Protein AF-A0A9D2IMH1-F1 (afdb_monomer)

Foldseek 3Di:
DPPPPPAWAAEPPRHTLDDPVVVVVCVVVVDPDGDHHYPPVDDPLRSLLSSLLVCQVCVVVPRDLVVSLVSCVVPVVDDCVVSVDPSVVSVVVVVVVVPPPPDPDPDDDDDDDDDPVCVVVVVVVQVVQVPDPPGDDDDPVPPD

Structure (mmCIF, N/CA/C/O backbone):
data_AF-A0A9D2IMH1-F1
#
_entry.id   AF-A0A9D2IMH1-F1
#
loop_
_atom_site.group_PDB
_atom_site.id
_atom_site.type_symbol
_atom_site.label_atom_id
_atom_site.label_alt_id
_atom_site.label_comp_id
_atom_site.label_asym_id
_atom_site.label_entity_id
_atom_site.label_seq_id
_atom_site.pdbx_PDB_ins_code
_atom_site.Cartn_x
_atom_site.Cartn_y
_atom_site.Cartn_z
_atom_site.occupancy
_atom_site.B_iso_or_equiv
_atom_site.auth_seq_id
_atom_site.auth_comp_id
_atom_site.auth_asym_id
_atom_site.auth_atom_id
_atom_site.pdbx_PDB_model_num
ATOM 1 N N . MET A 1 1 ? -14.909 3.109 -30.454 1.00 36.84 1 MET A N 1
ATOM 2 C CA . MET A 1 1 ? -14.083 3.439 -29.272 1.00 36.84 1 MET A CA 1
ATOM 3 C C . MET A 1 1 ? -13.258 2.213 -28.914 1.00 36.84 1 MET A C 1
ATOM 5 O O . MET A 1 1 ? -13.814 1.240 -28.425 1.00 36.84 1 MET A O 1
ATOM 9 N N . SER A 1 2 ? -11.964 2.214 -29.240 1.00 39.19 2 SER A N 1
ATOM 10 C CA . SER A 1 2 ? -11.032 1.171 -28.800 1.00 39.19 2 SER A CA 1
ATOM 11 C C . SER A 1 2 ? -10.914 1.270 -27.280 1.00 39.19 2 SER A C 1
ATOM 13 O O . SER A 1 2 ? -10.222 2.156 -26.783 1.00 39.19 2 SER A O 1
ATOM 15 N N . ARG A 1 3 ? -11.614 0.410 -26.530 1.00 42.66 3 ARG A N 1
ATOM 16 C CA . ARG A 1 3 ? -11.255 0.170 -25.128 1.00 42.66 3 ARG A CA 1
ATOM 17 C C . ARG A 1 3 ? -9.816 -0.330 -25.167 1.00 42.66 3 ARG A C 1
ATOM 19 O O . ARG A 1 3 ? -9.568 -1.399 -25.714 1.00 42.66 3 ARG A O 1
ATOM 26 N N . GLY A 1 4 ? -8.870 0.490 -24.713 1.00 44.28 4 GLY A N 1
ATOM 27 C CA . GLY A 1 4 ? -7.466 0.102 -24.675 1.00 44.28 4 GLY A CA 1
ATOM 28 C C . GLY A 1 4 ? -7.355 -1.203 -23.899 1.00 44.28 4 GLY A C 1
ATOM 29 O O . GLY A 1 4 ? -7.703 -1.245 -22.721 1.00 44.28 4 GLY A O 1
ATOM 30 N N . ASN A 1 5 ? -6.941 -2.277 -24.569 1.00 57.53 5 ASN A N 1
ATOM 31 C CA . ASN A 1 5 ? -6.682 -3.557 -23.924 1.00 57.53 5 ASN A CA 1
ATOM 32 C C . ASN A 1 5 ? -5.475 -3.370 -22.999 1.00 57.53 5 ASN A C 1
ATOM 34 O O . ASN A 1 5 ? -4.331 -3.510 -23.434 1.00 57.53 5 ASN A O 1
ATOM 38 N N . LYS A 1 6 ? -5.725 -2.984 -21.742 1.00 66.06 6 LYS A N 1
ATOM 39 C CA . LYS A 1 6 ? -4.693 -2.876 -20.708 1.00 66.06 6 LYS A CA 1
ATOM 40 C C . LYS A 1 6 ? -4.149 -4.290 -20.488 1.00 66.06 6 LYS A C 1
ATOM 42 O O . LYS A 1 6 ? -4.892 -5.168 -20.054 1.00 66.06 6 LYS A O 1
ATOM 47 N N . LYS A 1 7 ? -2.899 -4.522 -20.889 1.00 77.06 7 LYS A N 1
ATOM 48 C CA . LYS A 1 7 ? -2.231 -5.821 -20.744 1.00 77.06 7 LYS A CA 1
ATOM 49 C C . LYS A 1 7 ? -1.712 -5.972 -19.316 1.00 77.06 7 LYS A C 1
ATOM 51 O O . LYS A 1 7 ? -1.347 -4.980 -18.692 1.00 77.06 7 LYS A O 1
ATOM 56 N N . ASP A 1 8 ? -1.696 -7.201 -18.816 1.00 85.19 8 ASP A N 1
ATOM 57 C CA . ASP A 1 8 ? -1.036 -7.541 -17.553 1.00 85.19 8 ASP A CA 1
ATOM 58 C C . ASP A 1 8 ? 0.480 -7.544 -17.735 1.00 85.19 8 ASP A C 1
ATOM 60 O O . ASP A 1 8 ? 0.973 -7.736 -18.852 1.00 85.19 8 ASP A O 1
ATOM 64 N N . ILE A 1 9 ? 1.221 -7.305 -16.655 1.00 84.44 9 ILE A N 1
ATOM 65 C CA . ILE A 1 9 ? 2.678 -7.164 -16.709 1.00 84.44 9 ILE A CA 1
ATOM 66 C C . ILE A 1 9 ? 3.299 -8.100 -15.690 1.00 84.44 9 ILE A C 1
ATOM 68 O O . ILE A 1 9 ? 2.919 -8.104 -14.520 1.00 84.44 9 ILE A O 1
ATOM 72 N N . ALA A 1 10 ? 4.254 -8.901 -16.148 1.00 89.31 10 ALA A N 1
ATOM 73 C CA . ALA A 1 10 ? 4.953 -9.870 -15.326 1.00 89.31 10 ALA A CA 1
ATOM 74 C C . ALA A 1 10 ? 6.467 -9.771 -15.529 1.00 89.31 10 ALA A C 1
ATOM 76 O O . ALA A 1 10 ? 6.946 -9.529 -16.638 1.00 89.31 10 ALA A O 1
ATOM 77 N N . GLY A 1 11 ? 7.206 -9.964 -14.444 1.00 87.25 11 GLY A N 1
ATOM 78 C CA . GLY A 1 11 ? 8.656 -10.068 -14.427 1.00 87.25 11 GLY A CA 1
ATOM 79 C C . GLY A 1 11 ? 9.117 -11.519 -14.381 1.00 87.25 11 GLY A C 1
ATOM 80 O O . GLY A 1 11 ? 8.355 -12.466 -14.630 1.00 87.25 11 GLY A O 1
ATOM 81 N N . GLU A 1 12 ? 10.383 -11.691 -14.023 1.00 87.88 12 GLU A N 1
ATOM 82 C CA . GLU A 1 12 ? 11.035 -12.995 -13.929 1.00 87.88 12 GLU A CA 1
ATOM 83 C C . GLU A 1 12 ? 10.228 -13.954 -13.027 1.00 87.88 12 GLU A C 1
ATOM 85 O O . GLU A 1 12 ? 9.560 -13.532 -12.082 1.00 87.88 12 GLU A O 1
ATOM 90 N N . ASN A 1 13 ? 10.246 -15.259 -13.325 1.00 85.50 13 ASN A N 1
ATOM 91 C CA . ASN A 1 13 ? 9.531 -16.293 -12.557 1.00 85.50 13 ASN A CA 1
ATOM 92 C C . ASN A 1 13 ? 8.009 -16.072 -12.420 1.00 85.50 13 ASN A C 1
ATOM 94 O O . ASN A 1 13 ? 7.399 -16.535 -11.459 1.00 85.50 13 ASN A O 1
ATOM 98 N N . ASN A 1 14 ? 7.384 -15.392 -13.388 1.00 85.00 14 ASN A N 1
ATOM 99 C CA . ASN A 1 14 ? 5.949 -15.067 -13.386 1.00 85.00 14 ASN A CA 1
ATOM 100 C C . ASN A 1 14 ? 5.495 -14.192 -12.208 1.00 85.00 14 ASN A C 1
ATOM 102 O O . ASN A 1 14 ? 4.314 -14.198 -11.860 1.00 85.00 14 ASN A O 1
ATOM 106 N N . ILE A 1 15 ? 6.404 -13.406 -11.626 1.00 86.38 15 ILE A N 1
ATOM 107 C CA . ILE A 1 15 ? 6.029 -12.396 -10.637 1.00 86.38 15 ILE A CA 1
ATOM 108 C C . ILE A 1 15 ? 5.145 -11.357 -11.328 1.00 86.38 15 ILE A C 1
ATOM 110 O O . ILE A 1 15 ? 5.554 -10.736 -12.307 1.00 86.38 15 ILE A O 1
ATOM 114 N N . VAL A 1 16 ? 3.923 -11.176 -10.832 1.00 88.25 16 VAL A N 1
ATOM 115 C CA . VAL A 1 16 ? 2.994 -10.169 -11.353 1.00 88.25 16 VAL A CA 1
ATOM 116 C C . VAL A 1 16 ? 3.451 -8.795 -10.878 1.00 88.25 16 VAL A C 1
ATOM 118 O O . VAL A 1 16 ? 3.510 -8.544 -9.678 1.00 88.25 16 VAL A O 1
ATOM 121 N N . LEU A 1 17 ? 3.755 -7.911 -11.825 1.00 88.44 17 LEU A N 1
ATOM 122 C CA . LEU A 1 17 ? 4.137 -6.523 -11.561 1.00 88.44 17 LEU A CA 1
ATOM 123 C C . LEU A 1 17 ? 2.913 -5.601 -11.645 1.00 88.44 17 LEU A C 1
ATOM 125 O O . LEU A 1 17 ? 2.769 -4.684 -10.847 1.00 88.44 17 LEU A O 1
ATOM 129 N N . GLU A 1 18 ? 1.983 -5.885 -12.564 1.00 88.31 18 GLU A N 1
ATOM 130 C CA . GLU A 1 18 ? 0.698 -5.190 -12.671 1.00 88.31 18 GLU A CA 1
ATOM 131 C C . GLU A 1 18 ? -0.425 -6.126 -13.108 1.00 88.31 18 GLU A C 1
ATOM 133 O O . GLU A 1 18 ? -0.223 -7.051 -13.895 1.00 88.31 18 GLU A O 1
ATOM 138 N N . GLY A 1 19 ? -1.649 -5.801 -12.681 1.00 85.62 19 GLY A N 1
ATOM 139 C CA . GLY A 1 19 ? -2.850 -6.477 -13.169 1.00 85.62 19 GLY A CA 1
ATOM 140 C C . GLY A 1 19 ? -3.367 -7.603 -12.280 1.00 85.62 19 GLY A C 1
ATOM 141 O O . GLY A 1 19 ? -4.206 -8.374 -12.733 1.00 85.62 19 GLY A O 1
ATOM 142 N N . ASN A 1 20 ? -2.952 -7.661 -11.007 1.00 85.56 20 ASN A N 1
ATOM 143 C CA . ASN A 1 20 ? -3.429 -8.656 -10.035 1.00 85.56 20 ASN A CA 1
ATOM 144 C C . ASN A 1 20 ? -4.959 -8.843 -10.070 1.00 85.56 20 ASN A C 1
ATOM 146 O O . ASN A 1 20 ? -5.432 -9.967 -10.181 1.00 85.56 20 ASN A O 1
ATOM 150 N N . GLY A 1 21 ? -5.744 -7.759 -10.102 1.00 85.38 21 GLY A N 1
ATOM 151 C CA . GLY A 1 21 ? -7.208 -7.859 -10.187 1.00 85.38 21 GLY A CA 1
ATOM 152 C C . GLY A 1 21 ? -7.733 -8.531 -11.467 1.00 85.38 21 GLY A C 1
ATOM 153 O O . GLY A 1 21 ? -8.708 -9.277 -11.413 1.00 85.38 21 GLY A O 1
ATOM 154 N N . ARG A 1 22 ? -7.081 -8.320 -12.621 1.00 88.44 22 ARG A N 1
ATOM 155 C CA . ARG A 1 22 ? -7.454 -8.991 -13.880 1.00 88.44 22 ARG A CA 1
ATOM 156 C C . ARG A 1 22 ? -7.050 -10.459 -13.870 1.00 88.44 22 ARG A C 1
ATOM 158 O O . ARG A 1 22 ? -7.813 -11.289 -14.353 1.00 88.44 22 ARG A O 1
ATOM 165 N N . ILE A 1 23 ? -5.904 -10.781 -13.275 1.00 88.31 23 ILE A N 1
ATOM 166 C CA . ILE A 1 23 ? -5.445 -12.162 -13.108 1.00 88.31 23 ILE A CA 1
ATOM 167 C C . ILE A 1 23 ? -6.394 -12.939 -12.191 1.00 88.31 23 ILE A C 1
ATOM 169 O O . ILE A 1 23 ? -6.804 -14.038 -12.551 1.00 88.31 23 ILE A O 1
ATOM 173 N N . GLU A 1 24 ? -6.809 -12.371 -11.057 1.00 88.81 24 GLU A N 1
ATOM 174 C CA . GLU A 1 24 ? -7.772 -13.021 -10.156 1.00 88.81 24 GLU A CA 1
ATOM 175 C C . GLU A 1 24 ? -9.155 -13.199 -10.804 1.00 88.81 24 GLU A C 1
ATOM 177 O O . GLU A 1 24 ? -9.787 -14.251 -10.665 1.00 88.81 24 GLU A O 1
ATOM 182 N N . ALA A 1 25 ? -9.607 -12.222 -11.596 1.00 88.56 25 ALA A N 1
ATOM 183 C CA . ALA A 1 25 ? -10.828 -12.365 -12.385 1.00 88.56 25 ALA A CA 1
ATOM 184 C C . ALA A 1 25 ? -10.702 -13.478 -13.443 1.00 88.56 25 ALA A C 1
ATOM 186 O O . ALA A 1 25 ? -11.602 -14.304 -13.581 1.00 88.56 25 ALA A O 1
ATOM 187 N N . ALA A 1 26 ? -9.575 -13.546 -14.158 1.00 89.25 26 ALA A N 1
ATOM 188 C CA . ALA A 1 26 ? -9.313 -14.587 -15.149 1.00 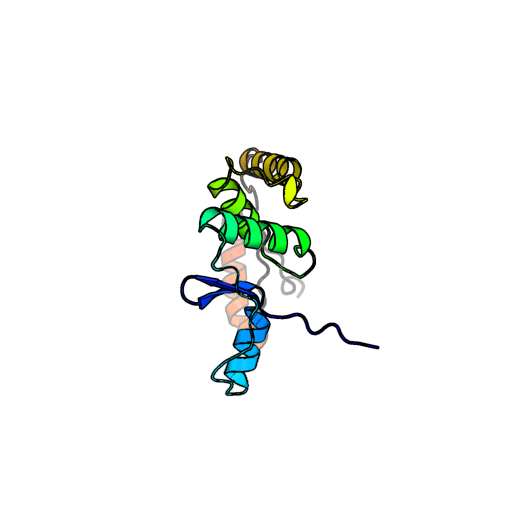89.25 26 ALA A CA 1
ATOM 189 C C . ALA A 1 26 ? -9.263 -15.985 -14.508 1.00 89.25 26 ALA A C 1
ATOM 191 O O . ALA A 1 26 ? -9.879 -16.916 -15.028 1.00 89.25 26 ALA A O 1
ATOM 192 N N . LYS A 1 27 ? -8.618 -16.123 -13.340 1.00 89.38 27 LYS A N 1
ATOM 193 C CA . LYS A 1 27 ? -8.632 -17.361 -12.544 1.00 89.38 27 LYS A CA 1
ATOM 194 C C . LYS A 1 27 ? -10.056 -17.778 -12.180 1.00 89.38 27 LYS A C 1
ATOM 196 O O . LYS A 1 27 ? -10.418 -18.935 -12.370 1.00 89.38 27 LYS A O 1
ATOM 201 N N . SER A 1 28 ? -10.881 -16.832 -11.728 1.00 92.44 28 SER A N 1
ATOM 202 C CA . SER A 1 28 ? -12.289 -17.083 -11.378 1.00 92.44 28 SER A CA 1
ATOM 203 C C . SER A 1 28 ? -13.133 -17.537 -12.578 1.00 92.44 28 SER A C 1
ATOM 205 O O . SER A 1 28 ? -14.125 -18.240 -12.410 1.00 92.44 28 SER A O 1
ATOM 207 N N . LEU A 1 29 ? -12.724 -17.169 -13.794 1.00 93.12 29 LEU A N 1
ATOM 208 C CA . LEU A 1 29 ? -13.340 -17.586 -15.056 1.00 93.12 29 LEU A CA 1
ATOM 209 C C . LEU A 1 29 ? -12.740 -18.883 -15.636 1.00 93.12 29 LEU A C 1
ATOM 211 O O . LEU A 1 29 ? -13.116 -19.285 -16.735 1.00 93.12 29 LEU A O 1
ATOM 215 N N . GLY A 1 30 ? -11.817 -19.543 -14.927 1.00 93.06 30 GLY A N 1
ATOM 216 C CA . GLY A 1 30 ? -11.208 -20.808 -15.352 1.00 93.06 30 GLY A CA 1
ATOM 217 C C . GLY A 1 30 ? -10.086 -20.669 -16.385 1.00 93.06 30 GLY A C 1
ATOM 218 O O . GLY A 1 30 ? -9.731 -21.649 -17.041 1.00 93.06 30 GLY A O 1
ATOM 219 N N . PHE A 1 31 ? -9.515 -19.473 -16.558 1.00 90.56 31 PHE A N 1
ATOM 220 C CA . PHE A 1 31 ? -8.339 -19.304 -17.408 1.00 90.56 31 PHE A CA 1
ATOM 221 C C . PHE A 1 31 ? -7.094 -19.878 -16.724 1.00 90.56 31 PHE A C 1
ATOM 223 O O . PHE A 1 31 ? -6.735 -19.478 -15.619 1.00 90.56 31 PHE A O 1
ATOM 230 N N . ASN A 1 32 ? -6.390 -20.766 -17.430 1.00 87.00 32 ASN A N 1
ATOM 231 C CA . ASN A 1 32 ? -5.129 -21.360 -16.964 1.00 87.00 32 ASN A CA 1
ATOM 232 C C . ASN A 1 32 ? -3.889 -20.541 -17.363 1.00 87.00 32 ASN A C 1
ATOM 234 O O . ASN A 1 32 ? -2.800 -20.775 -16.847 1.00 87.00 32 ASN A O 1
ATOM 238 N N . ALA A 1 33 ? -4.039 -19.604 -18.303 1.00 86.94 33 ALA A N 1
ATOM 239 C CA . ALA A 1 33 ? -2.978 -18.717 -18.765 1.00 86.94 33 ALA A CA 1
ATOM 240 C C . ALA A 1 33 ? -3.573 -17.403 -19.288 1.00 86.94 33 ALA A C 1
ATOM 242 O O . ALA A 1 33 ? -4.677 -17.388 -19.834 1.00 86.94 33 ALA A O 1
ATOM 243 N N . MET A 1 34 ? -2.816 -16.314 -19.150 1.00 84.31 34 MET A N 1
ATOM 244 C CA . MET A 1 34 ? -3.179 -14.979 -19.626 1.00 84.31 34 MET A CA 1
ATOM 245 C C . MET A 1 34 ? -2.002 -14.352 -20.382 1.00 84.31 34 MET A C 1
ATOM 247 O O . MET A 1 34 ? -0.847 -14.574 -20.010 1.00 84.31 34 MET A O 1
ATOM 251 N N . PRO A 1 35 ? -2.261 -13.575 -21.446 1.00 87.19 35 PRO A N 1
ATOM 252 C CA . PRO A 1 35 ? -1.208 -12.862 -22.151 1.00 87.19 35 PRO A CA 1
ATOM 253 C C . PRO A 1 35 ? -0.691 -11.691 -21.304 1.00 87.19 35 PRO A C 1
ATOM 255 O O . PRO A 1 35 ? -1.426 -10.739 -21.037 1.00 87.19 35 PRO A O 1
ATOM 258 N N . CYS A 1 36 ? 0.596 -11.729 -20.958 1.00 89.00 36 CYS A N 1
ATOM 259 C CA . CYS A 1 36 ? 1.276 -10.670 -20.210 1.00 89.00 36 CYS A CA 1
ATOM 260 C C . CYS A 1 36 ? 2.414 -10.046 -21.031 1.00 89.00 36 CYS A C 1
ATOM 262 O O . CYS A 1 36 ? 3.066 -10.721 -21.829 1.00 89.00 36 CYS A O 1
ATOM 264 N N . ILE A 1 37 ? 2.691 -8.761 -20.805 1.00 91.44 37 ILE A N 1
ATOM 265 C CA . ILE A 1 37 ? 3.959 -8.134 -21.192 1.00 91.44 37 ILE A CA 1
ATOM 266 C C . ILE A 1 37 ? 5.034 -8.610 -20.209 1.00 91.44 37 ILE A C 1
ATOM 268 O O . ILE A 1 37 ? 4.811 -8.613 -18.998 1.00 91.44 37 ILE A O 1
ATOM 272 N N . ARG A 1 38 ? 6.191 -9.020 -20.736 1.00 92.50 38 ARG A N 1
ATOM 273 C CA . ARG A 1 38 ? 7.315 -9.541 -19.952 1.00 92.50 38 ARG A CA 1
ATOM 274 C C . ARG A 1 38 ? 8.382 -8.469 -19.764 1.00 92.50 38 ARG A C 1
ATOM 276 O O . ARG A 1 38 ? 8.887 -7.942 -20.753 1.00 92.50 38 ARG A O 1
ATOM 283 N N . LEU A 1 39 ? 8.742 -8.186 -18.514 1.00 91.56 39 LEU A N 1
ATOM 284 C CA . LEU A 1 39 ? 9.828 -7.269 -18.138 1.00 91.56 39 LEU A CA 1
ATOM 285 C C . LEU A 1 39 ? 11.042 -8.024 -17.568 1.00 91.56 39 LEU A C 1
ATOM 287 O O . LEU A 1 39 ? 11.712 -7.564 -16.647 1.00 91.56 39 LEU A O 1
ATOM 291 N N . ASP A 1 40 ? 11.330 -9.197 -18.131 1.00 90.31 40 ASP A N 1
ATOM 292 C CA . ASP A 1 40 ? 12.387 -10.112 -17.664 1.00 90.31 40 ASP A CA 1
ATOM 293 C C . ASP A 1 40 ? 13.804 -9.548 -17.834 1.00 90.31 40 ASP A C 1
ATOM 295 O O . ASP A 1 40 ? 14.748 -10.027 -17.218 1.00 90.31 40 ASP A O 1
ATOM 299 N N . PHE A 1 41 ? 13.951 -8.518 -18.667 1.00 90.75 41 PHE A N 1
ATOM 300 C CA . PHE A 1 41 ? 15.210 -7.813 -18.896 1.00 90.75 41 PHE A CA 1
ATOM 301 C C . PHE A 1 41 ? 15.536 -6.780 -17.807 1.00 90.75 41 PHE A C 1
ATOM 303 O O . PHE A 1 41 ? 16.642 -6.242 -17.799 1.00 90.75 41 PHE A O 1
ATOM 310 N N . LEU A 1 42 ? 14.582 -6.466 -16.924 1.00 91.19 42 LEU A N 1
ATOM 311 C CA . LEU A 1 42 ? 14.796 -5.560 -15.801 1.00 91.19 42 LEU A CA 1
ATOM 312 C C . LEU A 1 42 ? 15.402 -6.314 -14.615 1.00 91.19 42 LEU A C 1
ATOM 314 O O . LEU A 1 42 ? 14.982 -7.431 -14.305 1.00 91.19 42 LEU A O 1
ATOM 318 N N . SER A 1 43 ? 16.336 -5.670 -13.910 1.00 91.38 43 SER A N 1
ATOM 319 C CA . SER A 1 43 ? 16.819 -6.165 -12.618 1.00 91.38 43 SER A CA 1
ATOM 320 C C . SER A 1 43 ? 15.679 -6.225 -11.595 1.00 91.38 43 SER A C 1
ATOM 322 O O . SER A 1 43 ? 14.628 -5.599 -11.760 1.00 91.38 43 SER A O 1
ATOM 324 N N . LYS A 1 44 ? 15.891 -6.944 -10.489 1.00 87.81 44 LYS A N 1
ATOM 325 C CA . LYS A 1 44 ? 14.906 -7.011 -9.399 1.00 87.81 44 LYS A CA 1
ATOM 326 C C . LYS A 1 44 ? 14.596 -5.626 -8.832 1.00 87.81 44 LYS A C 1
ATOM 328 O O . LYS A 1 44 ? 13.433 -5.319 -8.584 1.00 87.81 44 LYS A O 1
ATOM 333 N N . GLU A 1 45 ? 15.615 -4.786 -8.664 1.00 89.38 45 GLU A N 1
ATOM 334 C CA . GLU A 1 45 ? 15.453 -3.400 -8.218 1.00 89.38 45 GLU A CA 1
ATOM 335 C C . GLU A 1 45 ? 14.629 -2.589 -9.224 1.00 89.38 45 GLU A C 1
ATOM 337 O O . GLU A 1 45 ? 13.712 -1.878 -8.829 1.00 89.38 45 GLU A O 1
ATOM 342 N N . GLN A 1 46 ? 14.883 -2.750 -10.525 1.00 90.00 46 GLN A N 1
ATOM 343 C CA . GLN A 1 46 ? 14.142 -2.050 -11.577 1.00 90.00 46 GLN A CA 1
ATOM 344 C C . GLN A 1 46 ? 12.679 -2.512 -11.682 1.00 90.00 46 GLN A C 1
ATOM 346 O O . GLN A 1 46 ? 11.792 -1.686 -11.885 1.00 90.00 46 GLN A O 1
ATOM 351 N N . GLN A 1 47 ? 12.397 -3.808 -11.503 1.00 89.88 47 GLN A N 1
ATOM 352 C CA . GLN A 1 47 ? 11.022 -4.326 -11.446 1.00 89.88 47 GLN A CA 1
ATOM 353 C C . GLN A 1 47 ? 10.263 -3.782 -10.229 1.00 89.88 47 GLN A C 1
ATOM 355 O O . GLN A 1 47 ? 9.093 -3.425 -10.345 1.00 89.88 47 GLN A O 1
ATOM 360 N N . ARG A 1 48 ? 10.925 -3.669 -9.070 1.00 89.00 48 ARG A N 1
ATOM 361 C CA . ARG A 1 48 ? 10.336 -3.027 -7.884 1.00 89.00 48 ARG A CA 1
ATOM 362 C C . ARG A 1 48 ? 10.088 -1.539 -8.112 1.00 89.00 48 ARG A C 1
ATOM 364 O O . ARG A 1 48 ? 8.996 -1.060 -7.828 1.00 89.00 48 ARG A O 1
ATOM 371 N N . ALA A 1 49 ? 11.052 -0.825 -8.689 1.00 88.88 49 ALA A N 1
ATOM 372 C CA . ALA A 1 49 ? 10.889 0.589 -9.008 1.00 88.88 49 ALA A CA 1
ATOM 373 C C . ALA A 1 49 ? 9.721 0.831 -9.981 1.00 88.88 49 ALA A C 1
ATOM 375 O O . ALA A 1 49 ? 8.958 1.782 -9.822 1.00 88.88 49 ALA A O 1
ATOM 376 N N . TYR A 1 50 ? 9.539 -0.071 -10.946 1.00 90.00 50 TYR A N 1
ATOM 377 C CA . TYR A 1 50 ? 8.401 -0.064 -11.857 1.00 90.00 50 TYR A CA 1
ATOM 378 C C . TYR A 1 50 ? 7.057 -0.199 -11.121 1.00 90.00 50 TYR A C 1
ATOM 380 O O . TYR A 1 50 ? 6.154 0.605 -11.354 1.00 90.00 50 TYR A O 1
ATOM 388 N N . ILE A 1 51 ? 6.937 -1.165 -10.199 1.00 87.81 51 ILE A N 1
ATOM 389 C CA . ILE A 1 51 ? 5.729 -1.356 -9.374 1.00 87.81 51 ILE A CA 1
ATOM 390 C C . ILE A 1 51 ? 5.414 -0.082 -8.586 1.00 87.81 51 ILE A C 1
ATOM 392 O O . ILE A 1 51 ? 4.284 0.406 -8.622 1.00 87.81 51 ILE A O 1
ATOM 396 N N . ILE A 1 52 ? 6.419 0.481 -7.914 1.00 86.44 52 ILE A N 1
ATOM 397 C CA . ILE A 1 52 ? 6.284 1.704 -7.117 1.00 86.44 52 ILE A CA 1
ATOM 398 C C . ILE A 1 52 ? 5.800 2.864 -7.986 1.00 86.44 52 ILE A C 1
ATOM 400 O O . ILE A 1 52 ? 4.848 3.548 -7.616 1.00 86.44 52 ILE A O 1
ATOM 404 N N . ALA A 1 53 ? 6.410 3.069 -9.155 1.00 86.06 53 ALA A N 1
ATOM 405 C CA . ALA A 1 53 ? 6.020 4.143 -10.059 1.00 86.06 53 ALA A CA 1
ATOM 406 C C . ALA A 1 53 ? 4.585 3.976 -10.566 1.00 86.06 53 ALA A C 1
ATOM 408 O O . ALA A 1 53 ? 3.799 4.923 -10.527 1.00 86.06 53 ALA A O 1
ATOM 409 N N . HIS A 1 54 ? 4.205 2.763 -10.971 1.00 83.25 54 HIS A N 1
ATOM 410 C CA . HIS A 1 54 ? 2.836 2.485 -11.384 1.00 83.25 54 HIS A CA 1
ATOM 411 C C . HIS A 1 54 ? 1.833 2.720 -10.244 1.00 83.25 54 HIS A C 1
ATOM 413 O O . HIS A 1 54 ? 0.775 3.312 -10.467 1.00 83.25 54 HIS A O 1
ATOM 419 N N . ASN A 1 55 ? 2.148 2.287 -9.022 1.00 83.56 55 ASN A N 1
ATOM 420 C CA . ASN A 1 55 ? 1.277 2.475 -7.862 1.00 83.56 55 ASN A CA 1
ATOM 421 C C . ASN A 1 55 ? 1.147 3.957 -7.492 1.00 83.56 55 ASN A C 1
ATOM 423 O O . ASN A 1 55 ? 0.028 4.428 -7.297 1.00 83.56 55 ASN A O 1
ATOM 427 N N . ALA A 1 56 ? 2.254 4.705 -7.480 1.00 81.31 56 ALA A N 1
ATOM 428 C CA . ALA A 1 56 ? 2.265 6.144 -7.223 1.00 81.31 56 ALA A CA 1
ATOM 429 C C . ALA A 1 56 ? 1.388 6.918 -8.221 1.00 81.31 56 ALA A C 1
ATOM 431 O O . ALA A 1 56 ? 0.634 7.806 -7.827 1.00 81.31 56 ALA A O 1
ATOM 432 N N . LEU A 1 57 ? 1.428 6.545 -9.503 1.00 80.38 57 LEU A N 1
ATOM 433 C CA . LEU A 1 57 ? 0.606 7.161 -10.550 1.00 80.38 57 LEU A CA 1
ATOM 434 C C . LEU A 1 57 ? -0.883 6.778 -10.471 1.00 80.38 57 LEU A C 1
ATOM 436 O O . LEU A 1 57 ? -1.712 7.461 -11.066 1.00 80.38 57 LEU A O 1
ATOM 440 N N . ASN A 1 58 ? -1.240 5.712 -9.747 1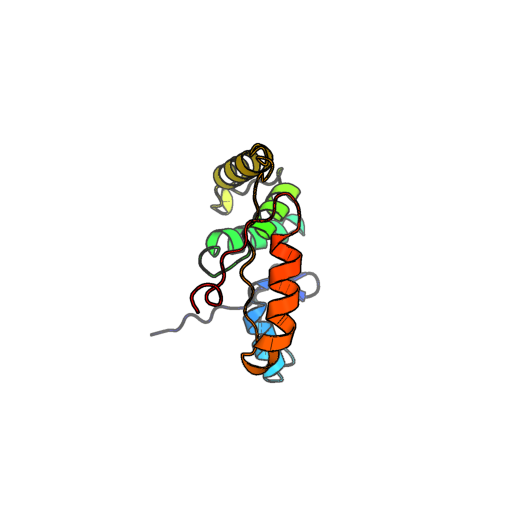.00 77.31 58 ASN A N 1
ATOM 441 C CA . ASN A 1 58 ? -2.616 5.218 -9.620 1.00 77.31 58 ASN A CA 1
ATOM 442 C C . ASN A 1 58 ? -3.175 5.306 -8.188 1.00 77.31 58 ASN A C 1
ATOM 444 O O . ASN A 1 58 ? -4.189 4.665 -7.898 1.00 77.31 58 ASN A O 1
ATOM 448 N N . LEU A 1 59 ? -2.570 6.092 -7.291 1.00 68.00 59 LEU A N 1
ATOM 449 C CA . LEU A 1 59 ? -3.015 6.226 -5.893 1.00 68.00 59 LEU A CA 1
ATOM 450 C C . LEU A 1 59 ? -4.505 6.583 -5.755 1.00 68.00 59 LEU A C 1
ATOM 452 O O . LEU A 1 59 ? -5.182 6.083 -4.859 1.00 68.00 59 LEU A O 1
ATOM 456 N N . GLU A 1 60 ? -5.050 7.363 -6.691 1.00 61.00 60 GLU A N 1
ATOM 457 C CA . GLU A 1 60 ? -6.469 7.753 -6.726 1.00 61.00 60 GLU A CA 1
ATOM 458 C C . GLU A 1 60 ? -7.439 6.572 -6.943 1.00 61.00 60 GLU A C 1
ATOM 460 O O . GLU A 1 60 ? -8.644 6.715 -6.755 1.00 61.00 60 GLU A O 1
ATOM 465 N N . THR A 1 61 ? -6.937 5.386 -7.307 1.00 62.12 61 THR A N 1
ATOM 466 C CA . THR A 1 61 ? -7.746 4.177 -7.555 1.00 62.12 61 THR A CA 1
ATOM 467 C C . THR A 1 61 ? -7.882 3.251 -6.339 1.00 62.12 61 THR A C 1
ATOM 469 O O . THR A 1 61 ? -8.358 2.125 -6.475 1.00 62.12 61 THR A O 1
ATOM 472 N N . GLY A 1 62 ? -7.503 3.723 -5.144 1.00 58.78 62 GLY A N 1
ATOM 473 C CA . GLY A 1 62 ? -7.638 2.975 -3.888 1.00 58.78 62 GLY A CA 1
ATOM 474 C C . GLY A 1 62 ? -6.420 2.123 -3.518 1.00 58.78 62 GLY A C 1
ATOM 475 O O . GLY A 1 62 ? -6.538 1.224 -2.688 1.00 58.78 62 GLY A O 1
ATOM 476 N N . PHE A 1 63 ? -5.255 2.387 -4.120 1.00 66.56 63 PHE A N 1
ATOM 477 C CA . PHE A 1 63 ? -3.997 1.773 -3.689 1.00 66.56 63 PHE A CA 1
ATOM 478 C C . PHE A 1 63 ? -3.591 2.266 -2.295 1.00 66.56 63 PHE A C 1
ATOM 480 O O . PHE A 1 63 ? -3.778 3.435 -1.954 1.00 66.56 63 PHE A O 1
ATOM 487 N N . ASN A 1 64 ? -3.020 1.367 -1.490 1.00 74.62 64 ASN A N 1
ATOM 488 C CA . ASN A 1 64 ? -2.617 1.676 -0.124 1.00 74.62 64 ASN A CA 1
ATOM 489 C C . ASN A 1 64 ? -1.365 2.561 -0.112 1.00 74.62 64 ASN A C 1
ATOM 491 O O . ASN A 1 64 ? -0.248 2.100 -0.349 1.00 74.62 64 ASN A O 1
ATOM 495 N N . GLU A 1 65 ? -1.564 3.835 0.207 1.00 76.81 65 GLU A N 1
ATOM 496 C CA . GLU A 1 65 ? -0.491 4.819 0.312 1.00 76.81 65 GLU A CA 1
ATOM 497 C C . GLU A 1 65 ? 0.579 4.415 1.344 1.00 76.81 65 GLU A C 1
ATOM 499 O O . GLU A 1 65 ? 1.759 4.683 1.135 1.00 76.81 65 GLU A O 1
ATOM 504 N N . ILE A 1 66 ? 0.205 3.700 2.413 1.00 76.19 66 ILE A N 1
ATOM 505 C CA . ILE A 1 66 ? 1.149 3.232 3.441 1.00 76.19 66 ILE A CA 1
ATOM 506 C C . ILE A 1 66 ? 2.119 2.196 2.860 1.00 76.19 66 ILE A C 1
ATOM 508 O O . ILE A 1 66 ? 3.321 2.261 3.121 1.00 76.19 66 ILE A O 1
ATOM 512 N N . ASP A 1 67 ? 1.615 1.254 2.059 1.00 80.62 67 ASP A N 1
ATOM 513 C CA . ASP A 1 67 ? 2.455 0.228 1.435 1.00 80.62 67 ASP A CA 1
ATOM 514 C C . ASP A 1 67 ? 3.419 0.854 0.417 1.00 80.62 67 ASP A C 1
ATOM 516 O O . ASP A 1 67 ? 4.602 0.515 0.414 1.00 80.62 67 ASP A O 1
ATOM 520 N N . LEU A 1 68 ? 2.952 1.835 -0.366 1.00 83.50 68 LEU A N 1
ATOM 521 C CA . LEU A 1 68 ? 3.802 2.598 -1.284 1.00 83.50 68 LEU A CA 1
ATOM 522 C C . LEU A 1 68 ? 4.929 3.333 -0.545 1.00 83.50 68 LEU A C 1
ATOM 524 O O . LEU A 1 68 ? 6.082 3.289 -0.971 1.00 83.50 68 LEU A O 1
ATOM 528 N N . MET A 1 69 ? 4.608 4.005 0.564 1.00 82.81 69 MET A N 1
ATOM 529 C CA . MET A 1 69 ? 5.599 4.737 1.357 1.00 82.81 69 MET A CA 1
ATOM 530 C C . MET A 1 69 ? 6.660 3.799 1.947 1.00 82.81 69 MET A C 1
ATOM 532 O O . MET A 1 69 ? 7.839 4.151 1.954 1.00 82.81 69 MET A O 1
ATOM 536 N N . ARG A 1 70 ? 6.271 2.593 2.386 1.00 83.25 70 ARG A N 1
ATOM 537 C CA . ARG A 1 70 ? 7.217 1.567 2.853 1.00 83.25 70 ARG A CA 1
ATOM 538 C C . ARG A 1 70 ? 8.155 1.116 1.733 1.00 83.25 70 ARG A C 1
ATOM 540 O O . ARG A 1 70 ? 9.363 1.066 1.939 1.00 83.25 70 ARG A O 1
ATOM 547 N N . GLU A 1 71 ? 7.623 0.816 0.552 1.00 86.00 71 GLU A N 1
ATOM 548 C CA . GLU A 1 71 ? 8.442 0.383 -0.587 1.00 86.00 71 GLU A CA 1
ATOM 549 C C . GLU A 1 71 ? 9.406 1.484 -1.064 1.00 86.00 71 GLU A C 1
ATOM 551 O O . GLU A 1 71 ? 10.569 1.204 -1.358 1.00 86.00 71 GLU A O 1
ATOM 556 N N . LEU A 1 72 ? 8.965 2.748 -1.064 1.00 87.12 72 LEU A N 1
ATOM 557 C CA . LEU A 1 72 ? 9.830 3.904 -1.322 1.00 87.12 72 LEU A CA 1
ATOM 558 C C . LEU A 1 72 ? 10.953 4.032 -0.284 1.00 87.12 72 LEU A C 1
ATOM 560 O O . LEU A 1 72 ? 12.077 4.380 -0.640 1.00 87.12 72 LEU A O 1
ATOM 564 N N . GLN A 1 73 ? 10.673 3.731 0.988 1.00 85.38 73 GLN A N 1
ATOM 565 C CA . GLN A 1 73 ? 11.679 3.735 2.050 1.00 85.38 73 GLN A CA 1
ATOM 566 C C . GLN A 1 73 ? 12.742 2.639 1.844 1.00 85.38 73 GLN A C 1
ATOM 568 O O . GLN A 1 73 ? 13.926 2.873 2.083 1.00 85.38 73 GLN A O 1
ATOM 573 N N . GLU A 1 74 ? 12.350 1.456 1.368 1.00 86.44 74 GLU A N 1
ATOM 574 C CA . GLU A 1 74 ? 13.288 0.366 1.063 1.00 86.44 74 GLU A CA 1
ATOM 575 C C . GLU A 1 74 ? 14.191 0.672 -0.145 1.00 86.44 74 GLU A C 1
ATOM 577 O O . GLU A 1 74 ? 15.309 0.160 -0.222 1.00 86.44 74 GLU A O 1
ATOM 582 N N . LEU A 1 75 ? 13.731 1.518 -1.074 1.00 88.06 75 LEU A N 1
ATOM 583 C CA . LEU A 1 75 ? 14.458 1.919 -2.284 1.00 88.06 75 LEU A CA 1
ATOM 584 C C . LEU A 1 75 ? 14.879 3.398 -2.281 1.00 88.06 75 LEU A C 1
ATOM 586 O O . LEU A 1 75 ? 14.957 4.025 -3.334 1.00 88.06 75 LEU A O 1
ATOM 590 N N . GLN A 1 76 ? 15.220 3.951 -1.114 1.00 84.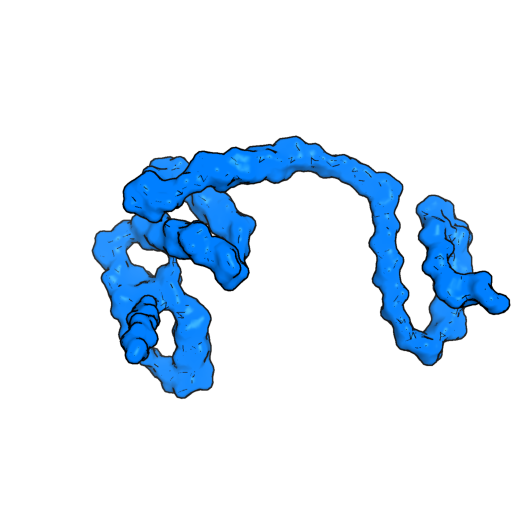06 76 GLN A N 1
ATOM 591 C CA . GLN A 1 76 ? 15.627 5.360 -0.967 1.00 84.06 76 GLN A CA 1
ATOM 592 C C . GLN A 1 76 ? 16.819 5.788 -1.832 1.00 84.06 76 GLN A C 1
ATOM 594 O O . GLN A 1 76 ? 16.936 6.961 -2.172 1.00 84.06 76 GLN A O 1
ATOM 599 N N . SER A 1 77 ? 17.720 4.863 -2.171 1.00 85.75 77 SER A N 1
ATOM 600 C CA . SER A 1 77 ? 18.895 5.145 -3.004 1.00 85.75 77 SER A CA 1
ATOM 601 C C . SER A 1 77 ? 18.616 5.088 -4.509 1.00 85.75 77 SER A C 1
ATOM 603 O O . SER A 1 77 ? 19.506 5.408 -5.298 1.00 85.75 77 SER A O 1
ATOM 605 N N . TYR A 1 78 ? 17.419 4.658 -4.921 1.00 88.19 78 TYR A N 1
ATOM 606 C CA . TYR A 1 78 ? 17.047 4.556 -6.326 1.00 88.19 78 TYR A CA 1
ATOM 607 C C . TYR A 1 78 ? 16.544 5.904 -6.855 1.00 88.19 78 TYR A C 1
ATOM 609 O O . TYR A 1 78 ? 15.732 6.573 -6.219 1.00 88.19 78 TYR A O 1
ATOM 617 N N . ASP A 1 79 ? 16.995 6.288 -8.049 1.00 87.38 79 ASP A N 1
ATOM 618 C CA . ASP A 1 79 ? 16.531 7.504 -8.713 1.00 87.38 79 ASP A CA 1
ATOM 619 C C . ASP A 1 79 ? 15.236 7.240 -9.496 1.00 87.38 79 ASP A C 1
ATOM 621 O O . ASP A 1 79 ? 15.227 6.601 -10.552 1.00 87.38 79 ASP A O 1
ATOM 625 N N . PHE A 1 80 ? 14.125 7.752 -8.969 1.00 87.38 80 PHE A N 1
ATOM 626 C CA . PHE A 1 80 ? 12.806 7.645 -9.589 1.00 87.38 80 PHE A CA 1
ATOM 627 C C . PHE A 1 80 ? 12.459 8.812 -10.526 1.00 87.38 80 PHE A C 1
ATOM 629 O O . PHE A 1 80 ? 11.380 8.798 -11.126 1.00 87.38 80 PHE A O 1
ATOM 636 N N . SER A 1 81 ? 13.343 9.800 -10.703 1.00 85.44 81 SER A N 1
ATOM 637 C CA . SER A 1 81 ? 13.071 10.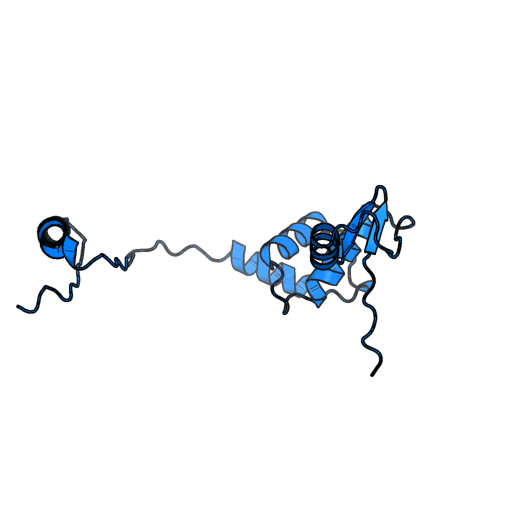975 -11.544 1.00 85.44 81 SER A CA 1
ATOM 638 C C . SER A 1 81 ? 12.725 10.582 -12.984 1.00 85.44 81 SER A C 1
ATOM 640 O O . SER A 1 81 ? 11.757 11.081 -13.561 1.00 85.44 81 SER A O 1
ATOM 642 N N . ALA A 1 82 ? 13.434 9.589 -13.531 1.00 85.88 82 ALA A N 1
ATOM 643 C CA . ALA A 1 82 ? 13.185 9.028 -14.858 1.00 85.88 82 ALA A CA 1
ATOM 644 C C . ALA A 1 82 ? 11.826 8.312 -14.987 1.00 85.88 82 ALA A C 1
ATOM 646 O O . ALA A 1 82 ? 11.329 8.130 -16.098 1.00 85.88 82 ALA A O 1
ATOM 647 N N . LEU A 1 83 ? 11.221 7.909 -13.866 1.00 85.19 83 LEU A N 1
ATOM 648 C CA . LEU A 1 83 ? 9.898 7.281 -13.803 1.00 85.19 83 LEU A CA 1
ATOM 649 C C . LEU A 1 83 ? 8.778 8.299 -13.529 1.00 85.19 83 LEU A C 1
ATOM 651 O O . LEU A 1 83 ? 7.610 7.918 -13.470 1.00 85.19 83 LEU A O 1
ATOM 655 N N . GLY A 1 84 ? 9.116 9.584 -13.375 1.00 83.88 84 GLY A N 1
ATOM 656 C CA . GLY A 1 84 ? 8.153 10.658 -13.132 1.00 83.88 84 GLY A CA 1
ATOM 657 C C . GLY A 1 84 ? 7.536 10.640 -11.731 1.00 83.88 84 GLY A C 1
ATOM 658 O O . GLY A 1 84 ? 6.467 11.217 -11.536 1.00 83.88 84 GLY A O 1
ATOM 659 N N . VAL A 1 85 ? 8.175 9.974 -10.763 1.00 85.44 85 VAL A N 1
ATOM 660 C CA . VAL A 1 85 ? 7.716 9.953 -9.368 1.00 85.44 85 VAL A CA 1
ATOM 661 C C . VAL A 1 85 ? 8.451 11.033 -8.584 1.00 85.44 85 VAL A C 1
ATOM 663 O O . VAL A 1 85 ? 9.671 10.988 -8.444 1.00 85.44 85 VAL A O 1
ATOM 666 N N . ASP A 1 86 ? 7.697 11.982 -8.037 1.00 86.44 86 ASP A N 1
ATOM 667 C CA . ASP A 1 86 ? 8.200 12.976 -7.087 1.00 86.44 86 ASP A CA 1
ATOM 668 C C . ASP A 1 86 ? 8.331 12.336 -5.698 1.00 86.44 86 ASP A C 1
ATOM 670 O O . ASP A 1 86 ? 7.367 12.269 -4.931 1.00 86.44 86 ASP A O 1
ATOM 674 N N . THR A 1 87 ? 9.510 11.789 -5.403 1.00 85.38 87 THR A N 1
ATOM 675 C CA . THR A 1 87 ? 9.795 11.098 -4.138 1.00 85.38 87 THR A CA 1
ATOM 676 C C . THR A 1 87 ? 9.906 12.055 -2.956 1.00 85.38 87 THR A C 1
ATOM 678 O O . THR A 1 87 ? 9.519 11.683 -1.847 1.00 85.38 87 THR A O 1
ATOM 681 N N . GLU A 1 88 ? 10.348 13.297 -3.178 1.00 84.88 88 GLU A N 1
ATOM 682 C CA . GLU A 1 88 ? 10.473 14.323 -2.135 1.00 84.88 88 GLU A CA 1
ATOM 683 C C . GLU A 1 88 ? 9.124 14.605 -1.474 1.00 84.88 88 GLU A C 1
ATOM 685 O O . GLU A 1 88 ? 9.026 14.651 -0.245 1.00 84.88 88 GLU A O 1
ATOM 690 N N . LYS A 1 89 ? 8.053 14.687 -2.273 1.00 84.38 89 LYS A N 1
ATOM 691 C CA . LYS A 1 89 ? 6.680 14.824 -1.769 1.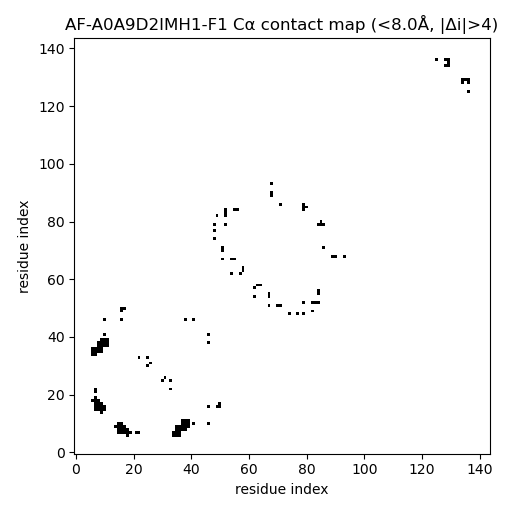00 84.38 89 LYS A CA 1
ATOM 692 C C . LYS A 1 89 ? 6.298 13.714 -0.782 1.00 84.38 89 LYS A C 1
ATOM 694 O O . LYS A 1 89 ? 5.669 13.991 0.243 1.00 84.38 89 LYS A O 1
ATOM 699 N N . TYR A 1 90 ? 6.639 12.459 -1.083 1.00 82.69 90 TYR A N 1
ATOM 700 C CA . TYR A 1 90 ? 6.287 11.318 -0.231 1.00 82.69 90 TYR A CA 1
ATOM 701 C C . TYR A 1 90 ? 7.169 11.240 1.018 1.00 82.69 90 TYR A C 1
ATOM 703 O O . TYR A 1 90 ? 6.654 10.940 2.096 1.00 82.69 90 TYR A O 1
ATOM 711 N N . PHE A 1 91 ? 8.460 11.564 0.909 1.00 82.50 91 PHE A N 1
ATOM 712 C CA . PHE A 1 91 ? 9.360 11.600 2.063 1.00 82.50 91 PHE A CA 1
ATOM 713 C C . PHE A 1 91 ? 9.002 12.721 3.039 1.00 82.50 91 PHE A C 1
ATOM 715 O O . PHE A 1 91 ? 8.873 12.456 4.231 1.00 82.50 91 PHE A O 1
ATOM 722 N N . ALA A 1 92 ? 8.686 13.923 2.550 1.00 82.81 92 ALA A N 1
ATOM 723 C CA . ALA A 1 92 ? 8.202 15.010 3.403 1.00 82.81 92 ALA A CA 1
ATOM 724 C C . ALA A 1 92 ? 6.921 14.621 4.168 1.00 82.81 92 ALA A C 1
ATOM 726 O O . ALA A 1 92 ? 6.743 14.962 5.340 1.00 82.81 92 ALA A O 1
ATOM 727 N N . LYS A 1 93 ? 6.026 13.858 3.525 1.00 81.31 93 LYS A N 1
ATOM 728 C CA . LYS A 1 93 ? 4.831 13.314 4.178 1.00 81.31 93 LYS A CA 1
ATOM 729 C C . LYS A 1 93 ? 5.186 12.261 5.230 1.00 81.31 93 LYS A C 1
ATOM 731 O O . LYS A 1 93 ? 4.603 12.294 6.313 1.00 81.31 93 LYS A O 1
ATOM 736 N N . LEU A 1 94 ? 6.130 11.362 4.952 1.00 76.69 94 LEU A N 1
ATOM 737 C CA . LEU A 1 94 ? 6.595 10.355 5.912 1.00 76.69 94 LEU A CA 1
ATOM 738 C C . LEU A 1 94 ? 7.187 11.012 7.165 1.00 76.69 94 LEU A C 1
ATOM 740 O O . LEU A 1 94 ? 6.777 10.676 8.276 1.00 76.69 94 LEU A O 1
ATOM 744 N N . ASP A 1 95 ? 8.048 12.010 6.981 1.00 77.31 95 ASP A N 1
ATOM 745 C CA . ASP A 1 95 ? 8.645 12.776 8.075 1.00 77.31 95 ASP A CA 1
ATOM 746 C C . ASP A 1 95 ? 7.566 13.471 8.911 1.00 77.31 95 ASP A C 1
ATOM 748 O O . ASP A 1 95 ? 7.596 13.427 10.141 1.00 77.31 95 ASP A O 1
ATOM 752 N N . SER A 1 96 ? 6.543 14.042 8.264 1.00 76.12 96 SER A N 1
ATOM 753 C CA . SER A 1 96 ? 5.416 14.679 8.960 1.00 76.12 96 SER A CA 1
ATOM 754 C C . SER A 1 96 ? 4.581 13.700 9.799 1.00 76.12 96 SER A C 1
ATOM 756 O O . SER A 1 96 ? 4.024 14.088 10.824 1.00 76.12 96 SER A O 1
ATOM 758 N N . LEU A 1 97 ? 4.491 12.428 9.391 1.00 71.56 97 LEU A N 1
ATOM 759 C CA . LEU A 1 97 ? 3.784 11.381 10.135 1.00 71.56 97 LEU A CA 1
ATOM 760 C C . LEU A 1 97 ? 4.613 10.860 11.311 1.00 71.56 97 LEU A C 1
ATOM 762 O O . LEU A 1 97 ? 4.049 10.592 12.368 1.00 71.56 97 LEU A O 1
ATOM 766 N N . GLN A 1 98 ? 5.932 10.746 11.146 1.00 68.62 98 GLN A N 1
ATOM 767 C CA . GLN A 1 98 ? 6.846 10.311 12.207 1.00 68.62 98 GLN A CA 1
ATOM 768 C C . GLN A 1 98 ? 7.050 11.384 13.282 1.00 68.62 98 GLN A C 1
ATOM 770 O O . GLN A 1 98 ? 7.214 11.064 14.456 1.00 68.62 98 GLN A O 1
ATOM 775 N N . THR A 1 99 ? 7.010 12.659 12.893 1.00 65.62 99 THR A N 1
ATOM 776 C CA . THR A 1 99 ? 7.160 13.809 13.801 1.00 65.62 99 THR A CA 1
ATOM 777 C C . THR A 1 99 ? 5.856 14.243 14.458 1.00 65.62 99 THR A C 1
ATOM 779 O O . THR A 1 99 ? 5.872 15.075 15.368 1.00 65.62 99 THR A O 1
ATOM 782 N N . LYS A 1 100 ? 4.716 13.684 14.038 1.00 66.38 100 LYS A N 1
ATOM 783 C CA . LYS A 1 100 ? 3.434 13.945 14.682 1.00 66.38 100 LYS A CA 1
ATOM 784 C C . LYS A 1 100 ? 3.446 13.299 16.063 1.00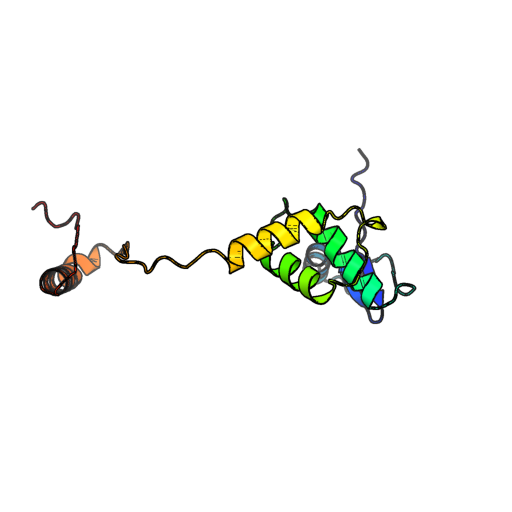 66.38 100 LYS A C 1
ATOM 786 O O . LYS A 1 100 ? 3.127 12.122 16.205 1.00 66.38 100 LYS A O 1
ATOM 791 N N . GLU A 1 101 ? 3.803 14.081 17.081 1.00 58.72 101 GLU A N 1
ATOM 792 C CA . GLU A 1 101 ? 3.612 13.677 18.470 1.00 58.72 101 GLU A CA 1
ATOM 793 C C . GLU A 1 101 ? 2.165 13.209 18.641 1.00 58.72 101 GLU A C 1
ATOM 795 O O . GLU A 1 101 ? 1.206 13.961 18.415 1.00 58.72 101 GLU A O 1
ATOM 800 N N . LEU A 1 102 ? 2.004 11.937 19.005 1.00 63.00 102 LEU A N 1
ATOM 801 C CA . LEU A 1 102 ? 0.721 11.409 19.427 1.00 63.00 102 LEU A CA 1
ATOM 802 C C . LEU A 1 102 ? 0.337 12.180 20.687 1.00 63.00 102 LEU A C 1
ATOM 804 O O . LEU A 1 102 ? 0.859 11.913 21.769 1.00 63.00 102 LEU A O 1
ATOM 808 N N . LYS A 1 103 ? -0.562 13.159 20.551 1.00 65.56 103 LYS A N 1
ATOM 809 C CA . LYS A 1 103 ? -1.184 13.770 21.723 1.00 65.56 103 LYS A CA 1
ATOM 810 C C . LYS A 1 103 ? -1.844 12.634 22.503 1.00 65.56 103 LYS A C 1
ATOM 812 O O . LYS A 1 103 ? -2.642 11.911 21.897 1.00 65.56 103 LYS A O 1
ATOM 817 N N . PRO A 1 104 ? -1.522 12.439 23.792 1.00 64.94 104 PRO A N 1
ATOM 818 C CA . PRO A 1 104 ? -2.209 11.436 24.584 1.00 64.94 104 PRO A CA 1
ATOM 819 C C . PRO A 1 104 ? -3.712 11.708 24.496 1.00 64.94 104 PRO A C 1
ATOM 821 O O . PRO A 1 104 ? -4.169 12.838 24.690 1.00 64.94 104 PRO A O 1
ATOM 824 N N . TYR A 1 105 ? -4.475 10.689 24.101 1.00 66.69 105 TYR A N 1
ATOM 825 C CA . TYR A 1 105 ? -5.926 10.788 24.085 1.00 66.69 105 TYR A CA 1
ATOM 826 C C . TYR A 1 105 ? -6.392 10.912 25.533 1.00 66.69 105 TYR A C 1
ATOM 828 O O . TYR A 1 105 ? -6.313 9.957 26.298 1.00 66.69 105 TYR A O 1
ATOM 836 N N . ASN A 1 106 ? -6.863 12.098 25.910 1.00 72.44 106 ASN A N 1
ATOM 837 C CA . ASN A 1 106 ? -7.369 12.344 27.261 1.00 72.44 106 ASN A CA 1
ATOM 838 C C . ASN A 1 106 ? -8.812 11.839 27.442 1.00 72.44 106 ASN A C 1
ATOM 840 O O . ASN A 1 106 ? -9.264 11.684 28.571 1.00 72.44 106 ASN A O 1
ATOM 844 N N . L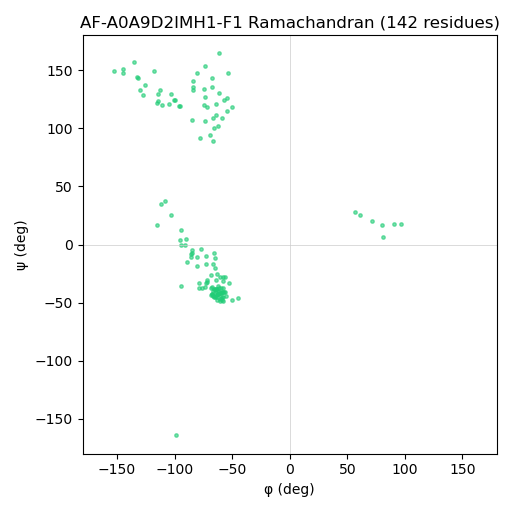YS A 1 107 ? -9.539 11.606 26.339 1.00 78.12 107 LYS A N 1
ATOM 845 C CA . LYS A 1 107 ? -10.902 11.056 26.300 1.00 78.12 107 LYS A CA 1
ATOM 846 C C . LYS A 1 107 ? -11.066 10.162 25.066 1.00 78.12 107 LYS A C 1
ATOM 848 O O . LYS A 1 107 ? -10.474 10.442 24.022 1.00 78.12 107 LYS A O 1
ATOM 853 N N . VAL A 1 108 ? -11.880 9.114 25.182 1.00 76.62 108 VAL A N 1
ATOM 854 C CA . VAL A 1 108 ? -12.271 8.226 24.075 1.00 76.62 108 VAL A CA 1
ATOM 855 C C . VAL A 1 108 ? -13.790 8.090 24.088 1.00 76.62 108 VAL A C 1
ATOM 857 O O . VAL A 1 108 ? -14.370 7.857 25.145 1.00 76.62 108 VAL A O 1
ATOM 860 N N . HIS A 1 109 ? -14.425 8.233 22.925 1.00 84.44 109 HIS A N 1
ATOM 861 C CA . HIS A 1 109 ? -15.868 8.053 22.763 1.00 84.44 109 HIS A CA 1
ATOM 862 C C . HIS A 1 109 ? -16.148 6.698 22.111 1.00 84.44 109 HIS A C 1
ATOM 864 O O . HIS A 1 109 ? -15.579 6.385 21.065 1.00 84.44 109 HIS A O 1
ATOM 870 N N . TYR A 1 110 ? -17.043 5.915 22.709 1.00 83.38 110 TYR A N 1
ATOM 871 C CA . TYR A 1 110 ? -17.501 4.638 22.167 1.00 83.38 110 TYR A CA 1
ATOM 872 C C . TYR A 1 110 ? -18.980 4.746 21.807 1.00 83.38 110 TYR A C 1
ATOM 874 O O . TYR A 1 110 ? -19.800 5.064 22.662 1.00 83.38 110 TYR A O 1
ATOM 882 N N . LEU A 1 111 ? -19.319 4.458 20.549 1.00 87.06 111 LEU A N 1
ATOM 883 C CA . LEU A 1 111 ? -20.705 4.306 20.114 1.00 87.06 111 LEU A CA 1
ATOM 884 C C . LEU A 1 111 ? -21.060 2.820 20.132 1.00 87.06 111 LEU A C 1
ATOM 886 O O . LEU A 1 111 ? -20.445 2.024 19.423 1.00 87.06 111 LEU A O 1
ATOM 890 N N . VAL A 1 112 ? -22.055 2.451 20.933 1.00 81.94 112 VAL A N 1
ATOM 891 C CA . VAL A 1 112 ? -22.507 1.066 21.073 1.00 81.94 112 VAL A CA 1
ATOM 892 C C . VAL A 1 112 ? -23.939 0.968 20.554 1.00 81.94 112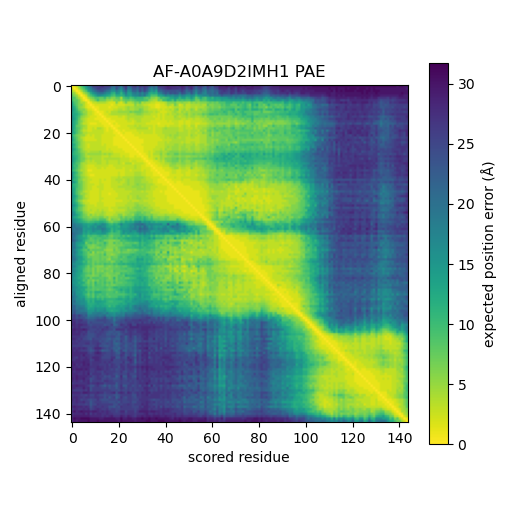 VAL A C 1
ATOM 894 O O . VAL A 1 112 ? -24.826 1.667 21.027 1.00 81.94 112 VAL A O 1
ATOM 897 N N . THR A 1 113 ? -24.166 0.113 19.556 1.00 82.38 113 THR A N 1
ATOM 898 C CA . THR A 1 113 ? -25.500 -0.180 19.006 1.00 82.38 113 THR A CA 1
ATOM 899 C C . THR A 1 113 ? -25.867 -1.617 19.332 1.00 82.38 113 THR A C 1
ATOM 901 O O . THR A 1 113 ? -25.050 -2.522 19.171 1.00 82.38 113 THR A O 1
ATOM 904 N N . LEU A 1 114 ? -27.084 -1.823 19.825 1.00 82.56 114 LEU A N 1
ATOM 905 C CA . LEU A 1 114 ? -27.533 -3.085 20.404 1.00 82.56 114 LEU A CA 1
ATOM 906 C C . LEU A 1 114 ? -28.926 -3.416 19.867 1.00 82.56 114 LEU A C 1
ATOM 908 O O . LEU A 1 114 ? -29.664 -2.528 19.442 1.00 82.56 114 LEU A O 1
ATOM 912 N N . ASP A 1 115 ? -29.283 -4.697 19.897 1.00 85.81 115 ASP A N 1
ATOM 913 C CA . ASP A 1 115 ? -30.642 -5.135 19.583 1.00 85.81 115 ASP A CA 1
ATOM 914 C C . ASP A 1 115 ? -31.621 -4.638 20.661 1.00 85.81 115 ASP A C 1
ATOM 916 O O . ASP A 1 115 ? -31.347 -4.758 21.859 1.00 85.81 115 ASP A O 1
ATOM 920 N N . ILE A 1 116 ? -32.776 -4.116 20.239 1.00 81.44 116 ILE A N 1
ATOM 921 C CA . ILE A 1 116 ? -33.814 -3.579 21.130 1.00 81.44 116 ILE A CA 1
ATOM 922 C C . ILE A 1 116 ? -34.320 -4.612 22.147 1.00 81.44 116 ILE A C 1
ATOM 924 O O . ILE A 1 116 ? -34.706 -4.256 23.256 1.00 81.44 116 ILE A O 1
ATOM 928 N N . ASN A 1 117 ? -34.261 -5.904 21.820 1.00 88.06 117 ASN A N 1
ATOM 929 C CA . ASN A 1 117 ? -34.711 -6.976 22.708 1.00 88.06 117 ASN A CA 1
ATOM 930 C C . ASN A 1 117 ? -33.766 -7.213 23.900 1.00 88.06 117 ASN A C 1
ATOM 932 O O . ASN A 1 117 ? -34.098 -7.970 24.810 1.00 88.06 117 ASN A O 1
ATOM 936 N N . LEU A 1 118 ? -32.582 -6.594 23.909 1.00 85.94 118 LEU A N 1
ATOM 937 C CA . LEU A 1 118 ? -31.622 -6.681 25.012 1.00 85.94 118 LEU A CA 1
ATOM 938 C C . LEU A 1 118 ? -31.731 -5.512 25.997 1.00 85.94 118 LEU A C 1
ATOM 940 O O . LEU A 1 118 ? -30.940 -5.462 26.938 1.00 85.94 118 LEU A O 1
ATOM 944 N N . ASN A 1 119 ? -32.696 -4.607 25.809 1.00 81.62 119 ASN A N 1
ATOM 945 C CA . ASN A 1 119 ? -32.804 -3.354 26.555 1.00 81.62 119 ASN A CA 1
ATOM 946 C C . ASN A 1 119 ? -32.706 -3.537 28.079 1.00 81.62 119 ASN A C 1
ATOM 948 O O . ASN A 1 119 ? -31.886 -2.886 28.722 1.00 81.62 119 ASN A O 1
ATOM 952 N N . ASP A 1 120 ? -33.453 -4.491 28.643 1.00 81.19 120 ASP A N 1
ATOM 953 C CA . ASP A 1 120 ? -33.471 -4.734 30.093 1.00 81.19 120 ASP A CA 1
ATOM 954 C C . ASP A 1 120 ? -32.096 -5.150 30.631 1.00 81.19 120 ASP A C 1
ATOM 956 O O . ASP A 1 120 ? -31.655 -4.690 31.680 1.00 81.19 120 ASP A O 1
ATOM 960 N N . ARG A 1 121 ? -31.373 -5.986 29.877 1.00 80.81 121 ARG A N 1
ATOM 961 C CA . ARG A 1 121 ? -30.025 -6.439 30.252 1.00 80.81 121 ARG A CA 1
ATOM 962 C C . ARG A 1 121 ? -28.990 -5.325 30.120 1.00 80.81 121 ARG A C 1
ATOM 964 O O . ARG A 1 121 ? -27.999 -5.316 30.843 1.00 80.81 121 ARG A O 1
ATOM 971 N N . VAL A 1 122 ? -29.191 -4.425 29.164 1.00 83.81 122 VAL A N 1
ATOM 972 C CA . VAL A 1 122 ? -28.282 -3.316 28.863 1.00 83.81 122 VAL A CA 1
ATOM 973 C C . VAL A 1 122 ? -28.461 -2.179 29.863 1.00 83.81 122 VAL A C 1
ATOM 975 O O . VAL A 1 122 ? -27.472 -1.557 30.239 1.00 83.81 122 VAL A O 1
ATOM 978 N N . ALA A 1 123 ? -29.679 -1.953 30.358 1.00 82.31 123 ALA A N 1
ATOM 979 C CA . ALA A 1 123 ? -29.963 -0.936 31.367 1.00 82.31 123 ALA A CA 1
ATOM 980 C C . ALA A 1 123 ? -29.105 -1.115 32.633 1.00 82.31 123 ALA A C 1
ATOM 982 O O . ALA A 1 123 ? -28.571 -0.143 33.168 1.00 82.31 123 ALA A O 1
ATOM 983 N N . ASP A 1 124 ? -28.909 -2.356 33.084 1.00 84.31 124 ASP A N 1
ATOM 984 C CA . ASP A 1 124 ? -28.054 -2.646 34.239 1.00 84.31 124 ASP A CA 1
ATOM 985 C C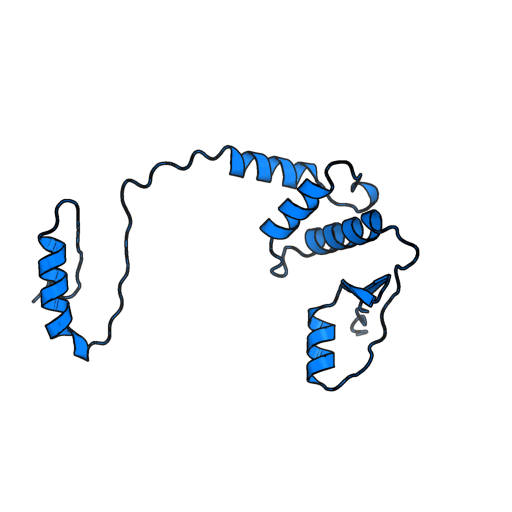 . ASP A 1 124 ? -26.571 -2.369 33.953 1.00 84.31 124 ASP A C 1
ATOM 987 O O . ASP A 1 124 ? -25.857 -1.857 34.816 1.00 84.31 124 ASP A O 1
ATOM 991 N N . ILE A 1 125 ? -26.109 -2.643 32.730 1.00 85.62 125 ILE A N 1
ATOM 992 C CA . ILE A 1 125 ? -24.734 -2.357 32.299 1.00 85.62 125 ILE A CA 1
ATOM 993 C C . ILE A 1 125 ? -24.507 -0.843 32.210 1.00 85.62 125 ILE A C 1
ATOM 995 O O . ILE A 1 125 ? -23.493 -0.352 32.696 1.00 85.62 125 ILE A O 1
ATOM 999 N N . ILE A 1 126 ? -25.460 -0.088 31.656 1.00 86.25 126 ILE A N 1
ATOM 1000 C CA . ILE A 1 126 ? -25.398 1.381 31.585 1.00 86.25 126 ILE A CA 1
ATOM 1001 C C . ILE A 1 126 ? -25.294 1.981 32.993 1.00 86.25 126 ILE A C 1
ATOM 1003 O O . ILE A 1 126 ? -24.424 2.813 33.245 1.00 86.25 126 ILE A O 1
ATOM 1007 N N . LYS A 1 127 ? -26.095 1.499 33.953 1.00 85.00 127 LYS A N 1
ATOM 1008 C CA . LYS A 1 127 ? -25.996 1.927 35.361 1.00 85.00 127 LYS A CA 1
ATOM 1009 C C . LYS A 1 127 ? -24.636 1.612 35.978 1.00 85.00 127 LYS A C 1
ATOM 1011 O O . LYS A 1 127 ? -24.106 2.422 36.734 1.00 85.00 127 LYS A O 1
ATOM 1016 N N . GLN A 1 128 ? -24.069 0.441 35.684 1.00 87.69 128 GLN A N 1
ATOM 1017 C CA . GLN A 1 128 ? -22.723 0.094 36.143 1.00 87.69 128 GLN A CA 1
ATOM 1018 C C . GLN A 1 128 ? -21.675 1.048 35.561 1.00 87.69 128 GLN A C 1
ATOM 1020 O O . GLN A 1 128 ? -20.817 1.507 36.309 1.00 87.69 128 GLN A O 1
ATOM 1025 N N . LEU A 1 129 ? -21.783 1.397 34.275 1.00 87.81 129 LEU A N 1
ATOM 1026 C CA . LEU A 1 129 ? -20.878 2.336 33.608 1.00 87.81 129 LEU A CA 1
ATOM 1027 C C . LEU A 1 129 ? -20.959 3.750 34.200 1.00 87.81 129 LEU A C 1
ATOM 1029 O O . LEU A 1 129 ? -19.915 4.349 34.434 1.00 87.81 129 LEU A O 1
ATOM 1033 N N . HIS A 1 130 ? -22.155 4.256 34.523 1.00 86.00 130 HIS A N 1
ATOM 1034 C CA . HIS A 1 130 ? -22.316 5.559 35.190 1.00 86.00 130 HIS A CA 1
ATOM 1035 C C . HIS A 1 130 ? -21.630 5.643 36.561 1.00 86.00 130 HIS A C 1
ATOM 1037 O O . HIS A 1 130 ? -21.245 6.727 36.990 1.00 86.00 130 HIS A O 1
ATOM 1043 N N . ASN A 1 131 ? -21.487 4.516 37.263 1.00 88.56 131 ASN A N 1
ATOM 1044 C CA . ASN A 1 131 ? -20.862 4.476 38.587 1.00 88.56 131 ASN A CA 1
ATOM 1045 C C . ASN A 1 131 ? -19.330 4.359 38.534 1.00 88.56 131 ASN A C 1
ATOM 1047 O O . ASN A 1 131 ? -18.681 4.369 39.581 1.00 88.56 131 ASN A O 1
ATOM 1051 N N . MET A 1 132 ? -18.741 4.209 37.346 1.00 90.00 132 MET A N 1
ATOM 1052 C CA . MET A 1 132 ? -17.294 4.129 37.185 1.00 90.00 132 MET A CA 1
ATOM 1053 C C . MET A 1 132 ? -16.681 5.529 37.116 1.00 90.00 132 MET A C 1
ATOM 1055 O O . MET A 1 132 ? -17.135 6.396 36.372 1.00 90.00 132 MET A O 1
ATOM 1059 N N . GLU A 1 133 ? -15.608 5.746 37.874 1.00 89.19 133 GLU A N 1
ATOM 1060 C CA . GLU A 1 133 ? -14.900 7.026 37.898 1.00 89.19 133 GLU A CA 1
ATOM 1061 C C . GLU A 1 133 ? -14.336 7.378 36.511 1.00 89.19 133 GLU A C 1
ATOM 1063 O O . GLU A 1 133 ? -13.668 6.567 35.868 1.00 89.19 133 GLU A O 1
ATOM 1068 N N . GLY A 1 134 ? -14.607 8.602 36.051 1.00 83.50 134 GLY A N 1
ATOM 1069 C CA . GLY A 1 134 ? -14.111 9.110 34.769 1.00 83.50 134 GLY A CA 1
ATOM 1070 C C . GLY A 1 134 ? -14.901 8.661 33.534 1.00 83.50 134 GLY A C 1
ATOM 1071 O O . GLY A 1 134 ? -14.470 8.965 32.422 1.00 83.50 134 GLY A O 1
ATOM 1072 N N . ILE A 1 135 ? -16.038 7.974 33.702 1.00 87.00 135 ILE A N 1
ATOM 1073 C CA . ILE A 1 135 ? -16.932 7.602 32.599 1.00 87.00 135 ILE A CA 1
ATOM 1074 C C . ILE A 1 135 ? -18.118 8.571 32.526 1.00 87.00 135 ILE A C 1
ATOM 1076 O O . ILE A 1 135 ? -18.870 8.745 33.481 1.00 87.00 135 ILE A O 1
ATOM 1080 N N . GLU A 1 136 ? -18.299 9.174 31.354 1.00 84.62 136 GLU A N 1
ATOM 1081 C CA . GLU A 1 136 ? -19.490 9.934 30.973 1.00 84.62 136 GLU A CA 1
ATOM 1082 C C . GLU A 1 136 ? -20.293 9.056 29.999 1.00 84.62 136 GLU A C 1
ATOM 1084 O O . GLU A 1 136 ? -19.763 8.636 28.968 1.00 84.62 136 GLU A O 1
ATOM 1089 N N . VAL A 1 137 ? -21.546 8.740 30.333 1.00 86.31 137 VAL A N 1
ATOM 1090 C CA . VAL A 1 137 ? -22.458 7.993 29.454 1.00 86.31 137 VAL A CA 1
ATOM 1091 C C . VAL A 1 137 ? -23.601 8.918 29.056 1.00 86.31 137 VAL A C 1
ATOM 1093 O O . VAL A 1 137 ? -24.214 9.541 29.917 1.00 86.31 137 VAL A O 1
ATOM 1096 N N . GLU A 1 138 ? -23.876 8.994 27.756 1.00 82.69 138 GLU A N 1
ATOM 1097 C CA . GLU A 1 138 ? -25.085 9.600 27.198 1.00 82.69 138 GLU A CA 1
ATOM 1098 C C . GLU A 1 138 ? -25.929 8.475 26.597 1.00 82.69 138 GLU A C 1
ATOM 1100 O O . GLU A 1 138 ? -25.460 7.757 25.707 1.00 82.69 138 GLU A O 1
ATOM 1105 N N . SER A 1 139 ? -27.156 8.289 27.085 1.00 77.62 139 SER A N 1
ATOM 1106 C CA . SER A 1 139 ? -28.060 7.256 26.588 1.00 77.62 139 SER A CA 1
ATOM 1107 C C . SER A 1 139 ? -29.403 7.846 26.177 1.00 77.62 139 SER A C 1
ATOM 1109 O O . SER A 1 139 ? -30.015 8.626 26.898 1.00 77.62 139 SER A O 1
ATOM 1111 N N . SER A 1 140 ? -29.940 7.394 25.041 1.00 73.06 140 SER A N 1
ATOM 1112 C CA . SER A 1 140 ? -31.322 7.705 24.641 1.00 73.06 140 SER A CA 1
ATOM 1113 C C . SER A 1 140 ? -32.377 7.085 25.569 1.00 73.06 140 SER A C 1
ATOM 1115 O O . SER A 1 140 ? -33.566 7.327 25.390 1.00 73.06 140 SER A O 1
ATOM 1117 N N . LEU A 1 141 ? -31.963 6.238 26.517 1.00 66.69 141 LEU A N 1
ATOM 1118 C CA . LEU A 1 141 ? -32.829 5.658 27.546 1.00 66.69 141 LEU A CA 1
ATOM 1119 C C . LEU A 1 141 ? -32.989 6.568 28.772 1.00 66.69 141 LEU A C 1
ATOM 1121 O O . LEU A 1 141 ? -33.851 6.285 29.597 1.00 66.69 141 LEU A O 1
ATOM 1125 N N . ASP A 1 142 ? -32.198 7.640 28.891 1.00 65.19 142 ASP A N 1
ATOM 1126 C CA . ASP A 1 142 ? -32.195 8.521 30.069 1.00 65.19 142 ASP A CA 1
ATOM 1127 C C . ASP A 1 142 ? -33.397 9.495 30.110 1.00 65.19 142 ASP A C 1
ATOM 1129 O O . ASP A 1 142 ? -33.572 10.216 31.090 1.00 65.19 142 ASP A O 1
ATOM 1133 N N . GLU A 1 143 ? -34.254 9.508 29.079 1.00 52.59 143 GLU A N 1
ATOM 1134 C CA . GLU A 1 143 ? -35.402 10.426 28.944 1.00 52.59 143 GLU A CA 1
ATOM 1135 C C . GLU A 1 143 ? -36.791 9.816 29.256 1.00 52.59 143 GLU A C 1
ATOM 1137 O O . GLU A 1 143 ? -37.798 10.339 28.783 1.00 52.59 143 GLU A O 1
ATOM 1142 N N . ASN A 1 144 ? -36.910 8.758 30.071 1.00 43.88 144 ASN A N 1
ATOM 1143 C CA . ASN A 1 144 ? -38.224 8.276 30.554 1.00 43.88 144 ASN A CA 1
ATOM 1144 C C . ASN A 1 144 ? -38.267 7.963 32.053 1.00 43.88 144 ASN A C 1
ATOM 1146 O O . ASN A 1 144 ? -37.484 7.097 32.501 1.00 43.88 144 ASN A O 1
#

Nearest PDB structures (foldseek):
  2vk9-assembly1_A  TM=1.449E-01  e=1.726E+00  Clostridium novyi

Solvent-accessible surface area (backbone atoms only — not comparable to full-atom values): 9296 Å² total; per-residue (Å²): 131,84,76,76,80,79,69,31,30,25,34,62,95,73,41,75,59,42,49,65,71,58,52,55,51,38,48,76,72,69,48,93,74,79,81,57,49,75,48,61,88,50,52,75,68,53,50,50,52,50,36,50,39,54,47,67,76,40,42,92,78,73,52,60,63,67,61,51,54,52,55,49,62,77,44,66,89,60,83,41,67,91,66,72,44,72,58,66,66,55,49,56,49,50,53,54,60,73,66,51,74,79,71,77,76,91,73,85,89,83,88,84,86,78,66,78,92,46,46,77,69,47,52,58,51,53,56,54,49,58,70,39,90,95,48,88,79,88,57,93,73,77,83,119

pLDDT: mean 80.93, std 11.23, range [36.84, 93.12]

Radius of gyration: 25.59 Å; Cα contacts (8 Å, |Δi|>4): 84; chains: 1; bounding box: 57×36×68 Å

Secondary structure (DSSP, 8-state):
-------EEE-GGG-EEE-HHHHHHHHHTT-S---EEE-TTS-HHHHHHHHHHHHHHTGGGT--HHHHHHHHHHTTTS--GGGT--HHHHHHHHHHHHS------S---------GGGHHHHHHHHHHHHTSTT-----TTTT-

Sequence (144 aa):
MSRGNKKDIAGENNIVLEGNGRIEAAKSLGFNAMPCIRLDFLSKEQQRAYIIAHNALNLETGFNEIDLMRELQELQSYDFSALGVDTEKYFAKLDSLQTKELKPYNKVHYLVTLDINLNDRVADIIKQLHNMEGIEVESSLDEN

Mean predicted aligned error: 13.85 Å